Protein AF-A0AAD5YC47-F1 (afdb_monomer)

Nearest PDB structures (foldseek):
  6ixf-assembly1_A  TM=3.166E-01  e=1.639E+00  Homo sapiens
  6djl-assembly1_C  TM=2.220E-01  e=1.975E+00  Homo sapiens
  8sbj-assembly1_B  TM=3.359E-01  e=8.764E+00  Homo sapiens

Secondary structure (DSSP, 8-state):
-HHHHHHHHHHHHHHHHHHHHHHHHHHHHHHHHHHHHH----TTSSSS-----SHHHHHHHHHHHHHHHHHHHS-S--TT-HHHHHHHHHHHHHHHHHHHHHHHHHHHHHHHHHHHHHHHHHHHHSS-------------HHHHHHHHHHHHHHHHHHHHHHHHHHHHTT-

Structure (mmCIF, N/CA/C/O backbone):
data_AF-A0AAD5YC47-F1
#
_entry.id   AF-A0AAD5YC47-F1
#
loop_
_atom_site.group_PDB
_atom_site.id
_atom_site.type_symbol
_atom_site.label_atom_id
_atom_site.label_alt_id
_atom_site.label_comp_id
_atom_site.label_asym_id
_atom_site.label_entity_id
_atom_site.label_seq_id
_atom_site.pdbx_PDB_ins_code
_atom_site.Cartn_x
_atom_site.Cartn_y
_atom_site.Cartn_z
_atom_site.occupancy
_atom_site.B_iso_or_equiv
_atom_site.auth_seq_id
_atom_site.auth_comp_id
_atom_site.auth_asym_id
_atom_site.auth_atom_id
_atom_site.pdbx_PDB_model_num
ATOM 1 N N . MET A 1 1 ? 10.478 -10.219 -19.129 1.00 57.03 1 MET A N 1
ATOM 2 C CA . MET A 1 1 ? 10.406 -10.725 -17.736 1.00 57.03 1 MET A CA 1
ATOM 3 C C . MET A 1 1 ? 10.033 -9.651 -16.707 1.00 57.03 1 MET A C 1
ATOM 5 O O . MET A 1 1 ? 9.513 -10.022 -15.665 1.00 57.03 1 MET A O 1
ATOM 9 N N . ASN A 1 2 ? 10.221 -8.353 -16.983 1.00 67.38 2 ASN A N 1
ATOM 10 C CA . ASN A 1 2 ? 10.095 -7.306 -15.957 1.00 67.38 2 ASN A CA 1
ATOM 11 C C . ASN A 1 2 ? 8.652 -6.861 -15.647 1.00 67.38 2 ASN A C 1
ATOM 13 O O . ASN A 1 2 ? 8.359 -6.561 -14.495 1.00 67.38 2 ASN A O 1
ATOM 17 N N . GLU A 1 3 ? 7.737 -6.874 -16.622 1.00 73.00 3 GLU A N 1
ATOM 18 C CA . GLU A 1 3 ? 6.341 -6.462 -16.380 1.00 73.00 3 GLU A CA 1
ATOM 19 C C . GLU A 1 3 ? 5.575 -7.425 -15.470 1.00 73.00 3 GLU A C 1
ATOM 21 O O . GLU A 1 3 ? 4.850 -6.985 -14.582 1.00 73.00 3 GLU A O 1
ATOM 26 N N . ARG A 1 4 ? 5.774 -8.740 -15.636 1.00 78.25 4 ARG A N 1
ATOM 27 C CA . ARG A 1 4 ? 5.135 -9.749 -14.774 1.00 78.25 4 ARG A CA 1
ATOM 28 C C . ARG A 1 4 ? 5.584 -9.613 -13.321 1.00 78.25 4 ARG A C 1
ATOM 30 O O . ARG A 1 4 ? 4.746 -9.602 -12.436 1.00 78.25 4 ARG A O 1
ATOM 37 N N . ALA A 1 5 ? 6.878 -9.396 -13.084 1.00 80.62 5 ALA A N 1
ATOM 38 C CA . ALA A 1 5 ? 7.400 -9.190 -11.734 1.00 80.62 5 ALA A CA 1
ATOM 39 C C . ALA A 1 5 ? 6.841 -7.915 -11.066 1.00 80.62 5 ALA A C 1
ATOM 41 O O . ALA A 1 5 ? 6.553 -7.917 -9.868 1.00 80.62 5 ALA A O 1
ATOM 42 N N . ALA A 1 6 ? 6.654 -6.830 -11.829 1.00 80.94 6 ALA A N 1
ATOM 43 C CA . ALA A 1 6 ? 6.025 -5.608 -11.325 1.00 80.94 6 ALA A CA 1
ATOM 44 C C . ALA A 1 6 ? 4.539 -5.835 -10.990 1.00 80.94 6 ALA A C 1
ATOM 46 O O . ALA A 1 6 ? 4.089 -5.463 -9.905 1.00 80.94 6 ALA A O 1
ATOM 47 N N . ALA A 1 7 ? 3.802 -6.515 -11.875 1.00 85.56 7 ALA A N 1
ATOM 48 C CA . ALA A 1 7 ? 2.401 -6.870 -11.653 1.00 85.56 7 ALA A CA 1
ATOM 49 C C . ALA A 1 7 ? 2.215 -7.785 -10.429 1.00 85.56 7 ALA A C 1
ATOM 51 O O . ALA A 1 7 ? 1.351 -7.520 -9.592 1.00 85.56 7 ALA A O 1
ATOM 52 N N . ASP A 1 8 ? 3.070 -8.798 -10.267 1.00 88.75 8 ASP A N 1
ATOM 53 C CA . ASP A 1 8 ? 3.042 -9.721 -9.127 1.00 88.75 8 ASP A CA 1
ATOM 54 C C . ASP A 1 8 ? 3.286 -8.988 -7.798 1.00 88.75 8 ASP A C 1
ATOM 56 O O . ASP A 1 8 ? 2.635 -9.278 -6.790 1.00 88.75 8 ASP A O 1
ATOM 60 N N . THR A 1 9 ? 4.181 -7.993 -7.798 1.00 88.38 9 THR A N 1
ATOM 61 C CA . THR A 1 9 ? 4.493 -7.177 -6.612 1.00 88.38 9 THR A CA 1
ATOM 62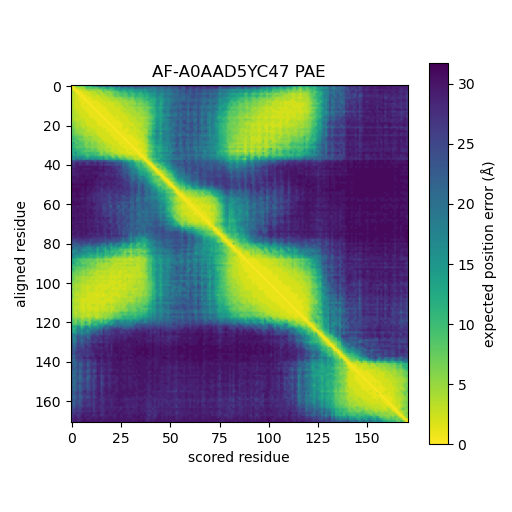 C C . THR A 1 9 ? 3.294 -6.321 -6.193 1.00 88.38 9 THR A C 1
ATOM 64 O O . THR A 1 9 ? 2.921 -6.310 -5.017 1.00 88.38 9 THR A O 1
ATOM 67 N N . VAL A 1 10 ? 2.626 -5.665 -7.151 1.00 90.50 10 VAL A N 1
ATOM 68 C CA . VAL A 1 10 ? 1.400 -4.888 -6.891 1.00 90.50 10 VAL A CA 1
ATOM 69 C C . VAL A 1 10 ? 0.268 -5.804 -6.419 1.00 90.50 10 VAL A C 1
ATOM 71 O O . VAL A 1 10 ? -0.431 -5.481 -5.459 1.00 90.50 10 VAL A O 1
ATOM 74 N N . GLN A 1 11 ? 0.109 -6.979 -7.033 1.00 90.69 11 GLN A N 1
ATOM 75 C CA . GLN A 1 11 ? -0.921 -7.946 -6.649 1.00 90.69 11 GLN A CA 1
ATOM 76 C C . GLN A 1 11 ? -0.678 -8.528 -5.249 1.00 90.69 11 GLN A C 1
ATOM 78 O O . GLN A 1 11 ? -1.623 -8.784 -4.499 1.00 90.69 11 GLN A O 1
ATOM 83 N N . PHE A 1 12 ? 0.579 -8.736 -4.860 1.00 91.12 12 PHE A N 1
ATOM 84 C CA . PHE A 1 12 ? 0.938 -9.137 -3.503 1.00 91.12 12 PHE A CA 1
ATOM 85 C C . PHE A 1 12 ? 0.622 -8.040 -2.481 1.00 91.12 12 PHE A C 1
ATOM 87 O O . PHE A 1 12 ? -0.038 -8.321 -1.478 1.00 91.12 12 PHE A O 1
ATOM 94 N N . ALA A 1 13 ? 1.008 -6.791 -2.756 1.00 88.69 13 ALA A N 1
ATOM 95 C CA . ALA A 1 13 ? 0.683 -5.661 -1.890 1.00 88.69 13 ALA A CA 1
ATOM 96 C C . ALA A 1 13 ? -0.840 -5.459 -1.763 1.00 88.69 13 ALA A C 1
ATOM 98 O O . ALA A 1 13 ? -1.352 -5.238 -0.667 1.00 88.69 13 ALA A O 1
ATOM 99 N N . GLN A 1 14 ? -1.592 -5.651 -2.852 1.00 90.62 14 GLN A N 1
ATOM 100 C CA . GLN A 1 14 ? -3.054 -5.572 -2.845 1.00 90.62 14 GLN A CA 1
ATOM 101 C C . GLN A 1 14 ? -3.683 -6.658 -1.963 1.00 90.62 14 GLN A C 1
ATOM 103 O O . GLN A 1 14 ? -4.617 -6.384 -1.211 1.00 90.62 14 GLN A O 1
ATOM 108 N N . ARG A 1 15 ? -3.162 -7.891 -2.012 1.00 91.62 15 ARG A N 1
ATOM 109 C CA . ARG A 1 15 ? -3.619 -8.974 -1.128 1.00 91.62 15 ARG A CA 1
ATOM 110 C C . ARG A 1 15 ? -3.375 -8.652 0.345 1.00 91.62 15 ARG A C 1
ATOM 112 O O . ARG A 1 15 ? -4.239 -8.948 1.164 1.00 91.62 15 ARG A O 1
ATOM 119 N N . GLN A 1 16 ? -2.248 -8.020 0.676 1.00 89.38 16 GLN A N 1
ATOM 120 C CA . GLN A 1 16 ? -1.977 -7.579 2.047 1.00 89.38 16 GLN A CA 1
ATOM 121 C C . GLN A 1 16 ? -2.960 -6.504 2.518 1.00 89.38 16 GLN A C 1
ATOM 123 O O . GLN A 1 16 ? -3.448 -6.596 3.641 1.00 89.38 16 GLN A O 1
ATOM 128 N N . VAL A 1 17 ? -3.299 -5.533 1.662 1.00 89.06 17 VAL A N 1
ATOM 129 C CA . VAL A 1 17 ? -4.328 -4.525 1.969 1.00 89.06 17 VAL A CA 1
ATOM 130 C C . VAL A 1 17 ? -5.674 -5.188 2.231 1.00 89.06 17 VAL A C 1
ATOM 132 O O . VAL A 1 17 ? -6.302 -4.894 3.241 1.00 89.06 17 VAL A O 1
ATOM 135 N N . ASN A 1 18 ? -6.094 -6.120 1.375 1.00 87.81 18 ASN A N 1
ATOM 136 C CA . ASN A 1 18 ? -7.371 -6.815 1.542 1.00 87.81 18 ASN A CA 1
ATOM 137 C C . ASN A 1 18 ? -7.409 -7.616 2.855 1.00 87.81 18 ASN A C 1
ATOM 139 O O . ASN A 1 18 ? -8.388 -7.549 3.590 1.00 87.81 18 ASN A O 1
ATOM 143 N N . ALA A 1 19 ? -6.325 -8.324 3.185 1.00 88.50 19 ALA A N 1
ATOM 144 C CA . ALA A 1 19 ? -6.223 -9.068 4.439 1.00 88.50 19 ALA A CA 1
ATOM 145 C C . ALA A 1 19 ? -6.246 -8.144 5.672 1.00 88.50 19 ALA A C 1
ATOM 147 O O . ALA A 1 19 ? -6.893 -8.456 6.671 1.00 88.50 19 ALA A O 1
ATOM 148 N N . ALA A 1 20 ? -5.565 -6.997 5.607 1.00 79.38 20 ALA A N 1
ATOM 149 C CA . ALA A 1 20 ? -5.583 -6.008 6.681 1.00 79.38 20 ALA A CA 1
ATOM 150 C C . ALA A 1 20 ? -6.957 -5.329 6.822 1.00 79.38 20 ALA A C 1
ATOM 152 O O . ALA A 1 20 ? -7.387 -5.062 7.941 1.00 79.38 20 ALA A O 1
ATOM 153 N N . ALA A 1 21 ? -7.662 -5.098 5.711 1.00 81.75 21 ALA A N 1
ATOM 154 C CA . ALA A 1 21 ? -8.997 -4.508 5.697 1.00 81.75 21 ALA A CA 1
ATOM 155 C C . ALA A 1 21 ? -10.033 -5.429 6.353 1.00 81.75 21 ALA A C 1
ATOM 157 O O . ALA A 1 21 ? -10.808 -4.966 7.187 1.00 81.75 21 ALA A O 1
ATOM 158 N N . GLU A 1 22 ? -10.004 -6.730 6.044 1.00 83.56 22 GLU A N 1
ATOM 159 C CA . GLU A 1 22 ? -10.864 -7.708 6.724 1.00 83.56 22 GLU A CA 1
ATOM 160 C C . GLU A 1 22 ? -10.566 -7.749 8.226 1.00 83.56 22 GLU A C 1
ATOM 162 O O . GLU A 1 22 ? -11.476 -7.649 9.043 1.00 83.56 22 GLU A O 1
ATOM 167 N N . LYS A 1 23 ? -9.287 -7.747 8.618 1.00 80.81 23 LYS A N 1
ATOM 168 C CA . LYS A 1 23 ? -8.907 -7.738 10.037 1.00 80.81 23 LYS A CA 1
ATOM 169 C C . LYS A 1 23 ? -9.360 -6.471 10.779 1.00 80.81 23 LYS A C 1
ATOM 171 O O . LYS A 1 23 ? -9.765 -6.554 11.937 1.00 80.81 23 LYS A O 1
ATOM 176 N N . ALA A 1 24 ? -9.299 -5.306 10.133 1.00 80.00 24 ALA A N 1
ATOM 177 C CA . ALA A 1 24 ? -9.800 -4.049 10.695 1.00 80.00 24 ALA A CA 1
ATOM 178 C C . ALA A 1 24 ? -11.325 -4.064 10.850 1.00 80.00 24 ALA A C 1
ATOM 180 O O . ALA A 1 24 ? -11.850 -3.667 11.890 1.00 80.00 24 ALA A O 1
ATOM 181 N N . LYS A 1 25 ? -12.033 -4.602 9.855 1.00 80.12 25 LYS A N 1
ATOM 182 C CA . LYS A 1 25 ? -13.484 -4.788 9.894 1.00 80.12 25 LYS A CA 1
ATOM 183 C C . LYS A 1 25 ? -13.909 -5.742 11.013 1.00 80.12 25 LYS A C 1
ATOM 185 O O . LYS A 1 25 ? -14.843 -5.420 11.744 1.00 80.12 25 LYS A O 1
ATOM 190 N N . ASP A 1 26 ? -13.204 -6.856 11.191 1.00 82.25 26 ASP A N 1
ATOM 191 C CA . ASP A 1 26 ? -13.466 -7.817 12.266 1.00 82.25 26 ASP A CA 1
ATOM 192 C C . ASP A 1 26 ? -13.241 -7.197 13.651 1.00 82.25 26 ASP A C 1
ATOM 194 O O . ASP A 1 26 ? -14.074 -7.343 14.548 1.00 82.25 26 ASP A O 1
ATOM 198 N N . ALA A 1 27 ? -12.150 -6.445 13.826 1.00 75.88 27 ALA A N 1
ATOM 199 C CA . ALA A 1 27 ? -11.863 -5.753 15.080 1.00 75.88 27 ALA A CA 1
ATOM 200 C C . ALA A 1 27 ? -12.911 -4.667 15.396 1.00 75.88 27 ALA A C 1
ATOM 202 O O . ALA A 1 27 ? -13.373 -4.557 16.535 1.00 75.88 27 ALA A O 1
ATOM 203 N N . ALA A 1 28 ? -13.349 -3.912 14.384 1.00 73.94 28 ALA A N 1
ATOM 204 C CA . ALA A 1 28 ? -14.421 -2.930 14.521 1.00 73.94 28 ALA A CA 1
ATOM 205 C C . ALA A 1 28 ? -15.771 -3.591 14.856 1.00 73.94 28 ALA A C 1
ATOM 207 O O . ALA A 1 28 ? -16.508 -3.096 15.714 1.00 73.94 28 ALA A O 1
ATOM 208 N N . ALA A 1 29 ? -16.084 -4.733 14.235 1.00 78.00 29 ALA A N 1
ATOM 209 C CA . ALA A 1 29 ? -17.283 -5.512 14.531 1.00 78.00 29 ALA A CA 1
ATOM 210 C C . ALA A 1 29 ? -17.265 -6.064 15.965 1.00 78.00 29 ALA A C 1
ATOM 212 O O . ALA A 1 29 ? -18.278 -5.988 16.663 1.00 78.00 29 ALA A O 1
ATOM 213 N N . ALA A 1 30 ? -16.114 -6.544 16.444 1.00 77.12 30 ALA A N 1
ATOM 214 C CA . ALA A 1 30 ? -15.946 -6.987 17.825 1.00 77.12 30 ALA A CA 1
ATOM 215 C C . ALA A 1 30 ? -16.170 -5.836 18.821 1.00 77.12 30 ALA A C 1
ATOM 217 O O . ALA A 1 30 ? -16.886 -6.006 19.811 1.00 77.12 30 ALA A O 1
ATOM 218 N N . LEU A 1 31 ? -15.618 -4.647 18.545 1.00 75.00 31 LEU A N 1
ATOM 219 C CA . LEU A 1 31 ? -15.823 -3.458 19.377 1.00 75.00 31 LEU A CA 1
ATOM 220 C C . LEU A 1 31 ? -17.302 -3.035 19.399 1.00 75.00 31 LEU A C 1
ATOM 222 O O . LEU A 1 31 ? -17.844 -2.724 20.462 1.00 75.00 31 LEU A O 1
ATOM 226 N N . ALA A 1 32 ? -17.976 -3.072 18.245 1.00 75.62 32 ALA A N 1
ATOM 227 C CA . A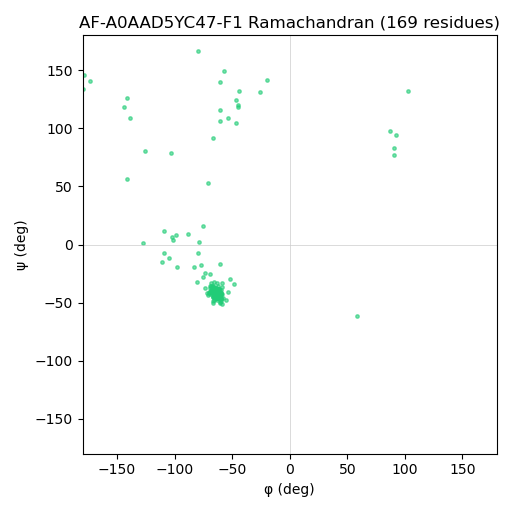LA A 1 32 ? -19.401 -2.773 18.128 1.00 75.62 32 ALA A CA 1
ATOM 228 C C . ALA A 1 32 ? -20.276 -3.790 18.883 1.00 75.62 32 ALA A C 1
ATOM 230 O O . ALA A 1 32 ? -21.211 -3.394 19.578 1.00 75.62 32 ALA A O 1
ATOM 231 N N . ALA A 1 33 ? -19.954 -5.084 18.814 1.00 80.00 33 ALA A N 1
ATOM 232 C CA . ALA A 1 33 ? -20.656 -6.135 19.550 1.00 80.00 33 ALA A CA 1
ATOM 233 C C . ALA A 1 33 ? -20.446 -6.027 21.072 1.00 80.00 33 ALA A C 1
ATOM 235 O O . ALA A 1 33 ? -21.391 -6.193 21.849 1.00 80.00 33 ALA A O 1
ATOM 236 N N . PHE A 1 34 ? -19.231 -5.687 21.518 1.00 77.88 34 PHE A N 1
ATOM 237 C CA . PHE A 1 34 ? -18.953 -5.422 22.931 1.00 77.88 34 PHE A CA 1
ATOM 238 C C . PHE A 1 34 ? -19.739 -4.205 23.428 1.00 77.88 34 PHE A C 1
ATOM 240 O O . PHE A 1 34 ? -20.353 -4.257 24.493 1.00 77.88 34 PHE A O 1
ATOM 247 N N . ARG A 1 35 ? -19.795 -3.135 22.624 1.00 72.19 35 ARG A N 1
ATOM 248 C CA . ARG A 1 35 ? -20.634 -1.966 22.902 1.00 72.19 35 ARG A CA 1
ATOM 249 C C . ARG A 1 35 ? -22.106 -2.361 23.006 1.00 72.19 35 ARG A C 1
ATOM 251 O O . ARG A 1 35 ? -22.713 -2.086 24.025 1.00 72.19 35 ARG A O 1
ATOM 258 N N . ASN A 1 36 ? -22.658 -3.078 22.029 1.00 70.12 36 ASN A N 1
ATOM 259 C CA . ASN A 1 36 ? -24.072 -3.469 22.021 1.00 70.12 36 ASN A CA 1
ATOM 260 C C . ASN A 1 36 ? -24.457 -4.386 23.200 1.00 70.12 36 ASN A C 1
ATOM 262 O O . ASN A 1 36 ? -25.538 -4.259 23.762 1.00 70.12 36 ASN A O 1
ATOM 266 N N . SER A 1 37 ? -23.558 -5.285 23.617 1.00 68.94 37 SER A N 1
ATOM 267 C CA . SER A 1 37 ? -23.798 -6.182 24.761 1.00 68.94 37 SER A CA 1
ATOM 268 C C . SER A 1 37 ? -23.690 -5.491 26.124 1.00 68.94 37 SER A C 1
ATOM 270 O O . SER A 1 37 ? -24.344 -5.919 27.072 1.00 68.94 37 SER A O 1
ATOM 272 N N . HIS A 1 38 ? -22.887 -4.428 26.238 1.00 63.84 38 HIS A N 1
ATOM 273 C CA . HIS A 1 38 ? -22.654 -3.712 27.499 1.00 63.84 38 HIS A CA 1
ATOM 274 C C . HIS A 1 38 ? -23.380 -2.356 27.589 1.00 63.84 38 HIS A C 1
ATOM 276 O O . HIS A 1 38 ? -23.480 -1.788 28.674 1.00 63.84 38 HIS A O 1
ATOM 282 N N . THR A 1 39 ? -23.924 -1.853 26.479 1.00 58.22 39 THR A N 1
ATOM 283 C CA . THR A 1 39 ? -24.848 -0.716 26.401 1.00 58.22 39 THR A CA 1
ATOM 284 C C . THR A 1 39 ? -26.099 -1.155 25.646 1.00 58.22 39 THR A C 1
ATOM 286 O O . THR A 1 39 ? -26.246 -0.877 24.458 1.00 58.22 39 THR A O 1
ATOM 289 N N . VAL A 1 40 ? -27.012 -1.841 26.334 1.00 44.47 40 VAL A N 1
ATOM 290 C CA . VAL A 1 40 ? -28.409 -1.921 25.891 1.00 44.47 40 VAL A CA 1
ATOM 291 C C . VAL A 1 40 ? -28.973 -0.502 26.011 1.00 44.47 40 VAL A C 1
ATOM 293 O O . VAL A 1 40 ? -29.367 -0.076 27.093 1.00 44.47 40 VAL A O 1
ATOM 296 N N . PHE A 1 41 ? -28.890 0.281 24.936 1.00 45.56 41 PHE A N 1
ATOM 297 C CA . PHE A 1 41 ? -29.540 1.584 24.824 1.00 45.56 41 PHE A CA 1
ATOM 298 C C . PHE A 1 41 ? -30.074 1.744 23.400 1.00 45.56 41 PHE A C 1
ATOM 300 O O . PHE A 1 41 ? -29.349 1.544 22.427 1.00 45.56 41 PHE A O 1
ATOM 307 N N . ASP A 1 42 ? -31.367 2.039 23.331 1.00 43.41 42 ASP A N 1
ATOM 308 C CA . ASP A 1 42 ? -32.270 1.862 22.196 1.00 43.41 42 ASP A CA 1
ATOM 309 C C . ASP A 1 42 ? -31.855 2.562 20.883 1.00 43.41 42 ASP A C 1
ATOM 311 O O . ASP A 1 42 ? -31.298 3.665 20.908 1.00 43.41 42 ASP A O 1
ATOM 315 N N . PRO A 1 43 ? -32.208 1.989 19.714 1.00 49.12 43 PRO A N 1
ATOM 316 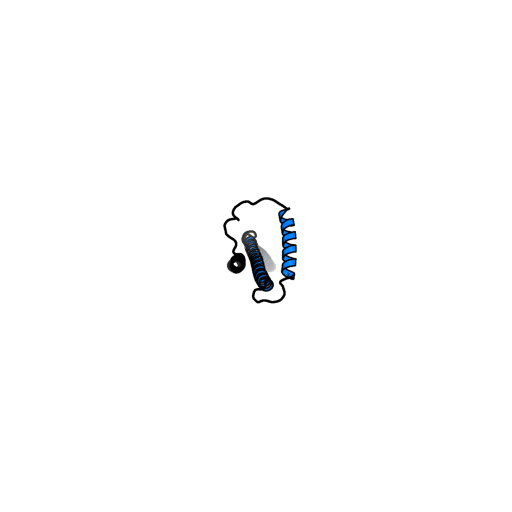C CA . PRO A 1 43 ? -31.877 2.534 18.397 1.00 49.12 43 PRO A CA 1
ATOM 317 C C . PRO A 1 43 ? -32.713 3.757 17.948 1.00 49.12 43 PRO A C 1
ATOM 319 O O . PRO A 1 43 ? -32.653 4.120 16.778 1.00 49.12 43 PRO A O 1
ATOM 322 N N . ASP A 1 44 ? -33.435 4.457 18.831 1.00 45.47 44 ASP A N 1
ATOM 323 C CA . ASP A 1 44 ? -34.441 5.458 18.415 1.00 45.47 44 ASP A CA 1
ATOM 324 C C . ASP A 1 44 ? -34.037 6.942 18.502 1.00 45.47 44 ASP A C 1
ATOM 326 O O . ASP A 1 44 ? -34.869 7.818 18.266 1.00 45.47 44 ASP A O 1
ATOM 330 N N . ARG A 1 45 ? -32.780 7.298 18.819 1.00 50.53 45 ARG A N 1
ATOM 331 C CA . ARG A 1 45 ? -32.421 8.732 18.988 1.00 50.53 45 ARG A CA 1
ATOM 332 C C . ARG A 1 45 ? -31.239 9.286 18.200 1.00 50.53 45 ARG A C 1
ATOM 334 O O . ARG A 1 45 ? -30.961 10.473 18.338 1.00 50.53 45 ARG A O 1
ATOM 341 N N . GLN A 1 46 ? -30.554 8.509 17.363 1.00 44.50 46 GLN A N 1
ATOM 342 C CA . GLN A 1 46 ? -29.332 9.003 16.698 1.00 44.50 46 GLN A CA 1
ATOM 343 C C . GLN A 1 46 ? -29.487 9.444 15.237 1.00 44.50 46 GLN A C 1
ATOM 345 O O . GLN A 1 46 ? -28.516 9.902 14.640 1.00 44.50 46 GLN A O 1
ATOM 350 N N . SER A 1 47 ? -30.698 9.428 14.681 1.00 46.34 47 SER A N 1
ATOM 351 C CA . SER A 1 47 ? -30.936 9.854 13.293 1.00 46.34 47 SER A CA 1
ATOM 352 C C . SER A 1 47 ? -31.230 11.347 13.115 1.00 46.34 47 SER A C 1
ATOM 354 O O . SER A 1 47 ? -31.597 11.761 12.020 1.00 46.34 47 SER A O 1
ATOM 356 N N . ALA A 1 48 ? -31.078 12.1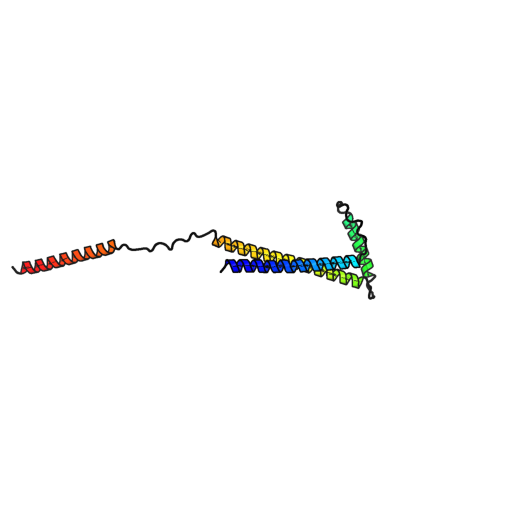84 14.143 1.00 46.25 48 ALA A N 1
ATOM 357 C CA . ALA A 1 48 ? -31.403 13.599 14.011 1.00 46.25 48 ALA A CA 1
ATOM 358 C C . ALA A 1 48 ? -30.380 14.511 14.701 1.00 46.25 48 ALA A C 1
ATOM 360 O O . ALA A 1 48 ? -30.379 14.676 15.915 1.00 46.25 48 ALA A O 1
ATOM 361 N N . LEU A 1 49 ? -29.611 15.191 13.846 1.00 41.28 49 LEU A N 1
ATOM 362 C CA . LEU A 1 49 ? -29.147 16.570 14.031 1.00 41.28 49 LEU A CA 1
ATOM 363 C C . LEU A 1 49 ? -27.803 16.755 14.749 1.00 41.28 49 LEU A C 1
ATOM 365 O O . LEU A 1 49 ? -27.667 17.183 15.891 1.00 41.28 49 LEU A O 1
ATOM 369 N N . GLN A 1 50 ? -26.785 16.488 13.937 1.00 47.00 50 GLN A N 1
ATOM 370 C CA . GLN A 1 50 ? -25.646 17.362 13.662 1.00 47.00 50 GLN A CA 1
ATOM 371 C C . GLN A 1 50 ? -25.871 18.857 14.003 1.00 47.00 50 GLN A C 1
ATOM 373 O O . GLN A 1 50 ? -26.906 19.425 13.666 1.00 47.00 50 GLN A O 1
ATOM 378 N N . LEU A 1 51 ? -24.799 19.478 14.524 1.00 43.38 51 LEU A N 1
ATOM 379 C CA . LEU A 1 51 ? -24.536 20.917 14.731 1.00 43.38 51 LEU A CA 1
ATOM 380 C C . LEU A 1 51 ? -24.928 21.499 16.102 1.00 43.38 51 LEU A C 1
ATOM 382 O O . LEU A 1 51 ? -26.013 22.037 16.266 1.00 43.38 51 LEU A O 1
ATOM 386 N N . GLN A 1 52 ? -23.964 21.545 17.033 1.00 38.62 52 GLN A N 1
ATOM 387 C CA . GLN A 1 52 ? -23.441 22.808 17.586 1.00 38.62 52 GLN A CA 1
ATOM 388 C C . GLN A 1 52 ? -22.239 22.569 18.518 1.00 38.62 52 GLN A C 1
ATOM 390 O O . GLN A 1 52 ? -22.125 21.573 19.225 1.00 38.62 52 GLN A O 1
ATOM 395 N N . GLN A 1 53 ? -21.283 23.481 18.388 1.00 51.47 53 GLN A N 1
ATOM 396 C CA . GLN A 1 53 ? -19.865 23.373 18.716 1.00 51.47 53 GLN A CA 1
ATOM 397 C C . GLN A 1 53 ? -19.595 23.551 20.224 1.00 51.47 53 GLN A C 1
ATOM 399 O O . GLN A 1 53 ? -20.477 24.005 20.930 1.00 51.47 53 GLN A O 1
ATOM 404 N N . VAL A 1 54 ? -18.377 23.205 20.673 1.00 48.69 54 VAL A N 1
ATOM 405 C CA . VAL A 1 54 ? -17.600 23.614 21.879 1.00 48.69 54 VAL A CA 1
ATOM 406 C C . VAL A 1 54 ? -18.160 23.393 23.313 1.00 48.69 54 VAL A C 1
ATOM 408 O O . VAL A 1 54 ? -17.499 22.656 24.047 1.00 48.69 54 VAL A O 1
ATOM 411 N N . PRO A 1 55 ? -19.291 23.940 23.806 1.00 52.75 55 PRO A N 1
ATOM 412 C CA . PRO A 1 55 ? -19.871 23.602 25.118 1.00 52.75 55 PRO A CA 1
ATOM 413 C C . PRO A 1 55 ? -20.019 22.107 25.442 1.00 52.75 55 PRO A C 1
ATOM 415 O O . PRO A 1 55 ? -19.805 21.720 26.593 1.00 52.75 55 PRO A O 1
ATOM 418 N N . VAL A 1 56 ? -20.294 21.255 24.446 1.00 51.72 56 VAL A N 1
ATOM 419 C CA . VAL A 1 56 ? -20.376 19.794 24.640 1.00 51.72 56 VAL A CA 1
ATOM 420 C C . VAL A 1 56 ? -19.033 19.209 25.087 1.00 51.72 56 VAL A C 1
ATOM 422 O O . VAL A 1 56 ? -19.014 18.308 25.915 1.00 51.72 56 VAL A O 1
ATOM 425 N N . LEU A 1 57 ? -17.896 19.760 24.642 1.00 49.84 57 LEU A N 1
ATOM 426 C CA . LEU A 1 57 ? -16.576 19.273 25.061 1.00 49.84 57 LEU A CA 1
ATOM 427 C C . LEU A 1 57 ? -16.298 19.551 26.545 1.00 49.84 57 LEU A C 1
ATOM 429 O O . LEU A 1 57 ? -15.702 18.710 27.211 1.00 49.84 57 LEU A O 1
ATOM 433 N N . LYS A 1 58 ? -16.748 20.688 27.092 1.00 49.56 58 LYS A N 1
ATOM 434 C CA . LYS A 1 58 ? -16.589 20.987 28.529 1.00 49.56 58 LYS A CA 1
ATOM 435 C C . LYS A 1 58 ? -17.465 20.088 29.397 1.00 49.56 58 LYS A C 1
ATOM 437 O O . LYS A 1 58 ? -16.989 19.584 30.411 1.00 49.56 58 LYS A O 1
ATOM 442 N N . ALA A 1 59 ? -18.703 19.840 28.970 1.00 55.19 59 ALA A N 1
ATOM 443 C CA . ALA A 1 59 ? -19.564 18.862 29.625 1.00 55.19 59 ALA A CA 1
ATOM 444 C C . ALA A 1 59 ? -18.957 17.450 29.542 1.00 55.19 59 ALA A C 1
ATOM 446 O O . ALA A 1 59 ? -18.923 16.745 30.548 1.00 55.19 59 ALA A O 1
ATOM 447 N N . SER A 1 60 ? -18.375 17.066 28.399 1.00 51.47 60 SER A N 1
ATOM 448 C CA . SER A 1 60 ? -17.648 15.800 28.242 1.00 51.47 60 SER A CA 1
ATOM 449 C C . SER A 1 60 ? -16.455 15.687 29.187 1.00 51.47 60 SER A C 1
ATOM 451 O O . SER A 1 60 ? -16.263 14.620 29.754 1.00 51.47 60 SER A O 1
ATOM 453 N N . ILE A 1 61 ? -15.690 16.760 29.419 1.00 56.09 61 ILE A N 1
ATOM 454 C CA . ILE A 1 61 ? -14.552 16.755 30.356 1.00 56.09 61 ILE A CA 1
ATOM 455 C C . ILE A 1 61 ? -15.014 16.561 31.809 1.00 56.09 61 ILE A C 1
ATOM 457 O O . ILE A 1 61 ? -14.435 15.742 32.520 1.00 56.09 61 ILE A O 1
ATOM 461 N N . ASP A 1 62 ? -16.071 17.249 32.246 1.00 53.53 62 ASP A N 1
ATOM 462 C CA . ASP A 1 62 ? -16.600 17.107 33.615 1.00 53.53 62 ASP A CA 1
ATOM 463 C C . ASP A 1 62 ? -17.227 15.714 33.839 1.00 53.53 62 ASP A C 1
ATOM 465 O O . ASP A 1 62 ? -17.109 15.106 34.907 1.00 53.53 62 ASP A O 1
ATOM 469 N N . THR A 1 63 ? -17.824 15.153 32.782 1.00 56.75 63 THR A N 1
ATOM 470 C CA . THR A 1 63 ? -18.338 13.776 32.767 1.00 56.75 63 THR A CA 1
ATOM 471 C C . THR A 1 63 ? -17.194 12.756 32.790 1.00 56.75 63 THR A C 1
ATOM 473 O O . THR A 1 63 ? -17.250 11.803 33.565 1.00 56.75 63 THR A O 1
ATOM 476 N N . LEU A 1 64 ? -16.115 12.993 32.033 1.00 53.44 64 LEU A N 1
ATOM 477 C CA . LEU A 1 64 ? -14.865 12.221 32.064 1.00 53.44 64 LEU A CA 1
ATOM 478 C C . LEU A 1 64 ? -14.224 12.244 33.459 1.00 53.44 64 LEU A C 1
ATOM 480 O O . LEU A 1 64 ? -13.815 11.201 33.960 1.00 53.44 64 LEU A O 1
ATOM 484 N N . GLN A 1 65 ? -14.187 13.393 34.139 1.00 53.12 65 GLN A N 1
ATOM 485 C CA . GLN A 1 65 ? -13.656 13.491 35.504 1.00 53.12 65 GLN A CA 1
ATOM 486 C C . GLN A 1 65 ? -14.512 12.738 36.530 1.00 53.12 65 GLN A C 1
ATOM 488 O O . GLN A 1 65 ? -13.966 12.043 37.392 1.00 53.12 65 GLN A O 1
ATOM 493 N N . LYS A 1 66 ? -15.846 12.820 36.438 1.00 57.09 66 LYS A N 1
ATOM 494 C CA . LYS A 1 66 ? -16.754 12.037 37.296 1.00 57.09 66 LYS A CA 1
ATOM 495 C C . LYS A 1 66 ? -16.616 10.534 37.046 1.00 57.09 66 LYS A C 1
ATOM 497 O O . LYS A 1 66 ? -16.584 9.768 38.006 1.00 57.09 66 LYS A O 1
ATOM 502 N N . GLN A 1 67 ? -16.450 10.120 35.791 1.00 53.47 67 GLN A N 1
ATOM 503 C CA . GLN A 1 67 ? -16.207 8.723 35.417 1.00 53.47 67 GLN A CA 1
ATOM 504 C C . GLN A 1 67 ? -14.868 8.204 35.946 1.00 53.47 67 GLN A C 1
ATOM 506 O O . GLN A 1 67 ? -14.831 7.102 36.482 1.00 53.47 67 GLN A O 1
ATOM 511 N N . ILE A 1 68 ? -13.798 9.004 35.890 1.00 57.12 68 ILE A N 1
ATOM 512 C CA . ILE A 1 68 ? -12.498 8.651 36.482 1.00 57.12 68 ILE A CA 1
ATOM 513 C C . ILE A 1 68 ? -12.635 8.461 37.999 1.00 57.12 68 ILE A C 1
ATOM 515 O O . ILE A 1 68 ? -12.133 7.486 38.544 1.00 57.12 68 ILE A O 1
ATOM 519 N N . LYS A 1 69 ? -13.370 9.340 38.690 1.00 54.34 69 LYS A N 1
ATOM 520 C CA . LYS A 1 69 ? -13.536 9.273 40.152 1.00 54.34 69 LYS A CA 1
ATOM 521 C C . LYS A 1 69 ? -14.372 8.069 40.611 1.00 54.34 69 LYS A C 1
ATOM 523 O O . LYS A 1 69 ? -14.067 7.474 41.641 1.00 54.34 69 LYS A O 1
ATOM 528 N N . VAL A 1 70 ? -15.391 7.688 39.839 1.00 54.47 70 VAL A N 1
ATOM 529 C CA . VAL A 1 70 ? -16.194 6.473 40.071 1.00 54.47 70 VAL A CA 1
ATOM 530 C C . VAL A 1 70 ? -15.402 5.212 39.707 1.00 54.47 70 VAL A C 1
ATOM 532 O O . VAL A 1 70 ? -15.467 4.222 40.434 1.00 54.47 70 VAL A O 1
ATOM 535 N N . ALA A 1 71 ? -14.590 5.264 38.646 1.00 49.91 71 ALA A N 1
ATOM 536 C CA . ALA A 1 71 ? -13.701 4.175 38.254 1.00 49.91 71 ALA A CA 1
ATOM 537 C C . ALA A 1 71 ? -12.649 3.880 39.331 1.00 49.91 71 ALA A C 1
ATOM 539 O O . ALA A 1 71 ? -12.435 2.718 39.643 1.00 49.91 71 ALA A O 1
ATOM 540 N N . THR A 1 72 ? -12.062 4.890 39.979 1.00 52.75 72 THR A N 1
ATOM 541 C CA . THR A 1 72 ? -11.092 4.668 41.069 1.00 52.75 72 THR A CA 1
ATOM 542 C C . THR A 1 72 ? -11.740 4.093 42.340 1.00 52.75 72 THR A C 1
ATOM 544 O O . THR A 1 72 ? -11.070 3.410 43.109 1.00 52.75 72 THR A O 1
ATOM 547 N N . GLY A 1 73 ? -13.042 4.318 42.557 1.00 51.31 73 GLY A N 1
ATOM 548 C CA . GLY A 1 73 ? -13.788 3.800 43.714 1.00 51.31 73 GLY A CA 1
ATOM 549 C C . GLY A 1 73 ? -14.305 2.359 43.576 1.00 51.31 73 GLY A C 1
ATOM 550 O O . GLY A 1 73 ? -14.599 1.729 44.586 1.00 51.31 73 GLY A O 1
ATOM 551 N N . GLY A 1 74 ? -14.402 1.818 42.355 1.00 53.91 74 GLY A N 1
ATOM 552 C CA . GLY A 1 74 ? -14.938 0.472 42.075 1.00 53.91 74 GLY A CA 1
ATOM 553 C C . GLY A 1 74 ? -13.890 -0.636 41.879 1.00 53.91 74 GLY A C 1
ATOM 554 O O . GLY A 1 74 ? -14.238 -1.736 41.453 1.00 53.91 74 GLY A O 1
ATOM 555 N N . VAL A 1 75 ? -12.607 -0.349 42.136 1.00 53.34 75 VAL A N 1
ATOM 556 C CA . VAL A 1 75 ? -11.450 -1.177 41.728 1.00 53.34 75 VAL A CA 1
ATOM 557 C C . VAL A 1 75 ? -11.171 -2.400 42.614 1.00 53.34 75 VAL A C 1
ATOM 559 O O . VAL A 1 75 ? -10.378 -3.257 42.231 1.00 53.34 75 VAL A O 1
ATOM 562 N N . THR A 1 76 ? -11.842 -2.589 43.748 1.00 53.81 76 THR A N 1
ATOM 563 C CA . THR A 1 76 ? -11.493 -3.677 44.679 1.00 53.81 76 THR A CA 1
ATOM 564 C C . THR A 1 76 ? -12.455 -4.869 44.612 1.00 53.81 76 THR A C 1
ATOM 566 O O . THR A 1 76 ? -13.293 -5.048 45.488 1.00 53.81 76 THR A O 1
ATOM 569 N N . GLY A 1 77 ? -12.277 -5.718 43.593 1.00 53.56 77 GLY A N 1
ATOM 570 C CA . GLY A 1 77 ? -12.525 -7.165 43.698 1.00 53.56 77 GLY A CA 1
ATOM 571 C C . GLY A 1 77 ? -13.949 -7.674 43.434 1.00 53.56 77 GLY A C 1
ATOM 572 O O . GLY A 1 77 ? -14.775 -7.759 44.334 1.00 53.56 77 GLY A O 1
ATOM 573 N N . GLY A 1 78 ? -14.201 -8.150 42.212 1.00 57.78 78 GLY A N 1
ATOM 574 C CA . GLY A 1 78 ? -15.365 -8.981 41.887 1.00 57.78 78 GLY A CA 1
ATOM 575 C C . GLY A 1 78 ? -15.369 -9.412 40.419 1.00 57.78 78 GLY A C 1
ATOM 576 O O . GLY A 1 78 ? -14.919 -8.653 39.559 1.00 57.78 78 GLY A O 1
ATOM 577 N N . GLN A 1 79 ? -15.869 -10.619 40.127 1.00 54.47 79 GLN A N 1
ATOM 578 C CA . GLN A 1 79 ? -15.904 -11.213 38.774 1.00 54.47 79 GLN A CA 1
ATOM 579 C C . GLN A 1 79 ? -16.722 -10.388 37.755 1.00 54.47 79 GLN A C 1
ATOM 581 O O . GLN A 1 79 ? -16.521 -10.532 36.559 1.00 54.47 79 GLN A O 1
ATOM 586 N N . ASP A 1 80 ? -17.571 -9.471 38.232 1.00 55.78 80 ASP A N 1
ATOM 587 C CA . ASP A 1 80 ? -18.388 -8.541 37.434 1.00 55.78 80 ASP A CA 1
ATOM 588 C C . ASP A 1 80 ? -17.915 -7.072 37.540 1.00 55.78 80 ASP A C 1
ATOM 590 O O . ASP A 1 80 ? -18.624 -6.135 37.160 1.00 55.78 80 ASP A O 1
ATOM 594 N N . SER A 1 81 ? -16.721 -6.849 38.113 1.00 59.25 81 SER A N 1
ATOM 595 C CA . SER A 1 81 ? -16.201 -5.509 38.399 1.00 59.25 81 SER A CA 1
ATOM 596 C C . SER A 1 81 ? -16.045 -4.673 37.128 1.00 59.25 81 SER A C 1
ATOM 598 O O . SER A 1 81 ? -15.573 -5.142 36.087 1.00 59.25 81 SER A O 1
ATOM 600 N N . LEU A 1 82 ? -16.395 -3.387 37.233 1.00 56.97 82 LEU A N 1
ATOM 601 C CA . LEU A 1 82 ? -16.205 -2.392 36.172 1.00 56.97 82 LEU A CA 1
ATOM 602 C C . LEU A 1 82 ? -14.761 -2.378 35.647 1.00 56.97 82 LEU A C 1
ATOM 604 O O . LEU A 1 82 ? -14.551 -2.133 34.465 1.00 56.97 82 LEU A O 1
ATOM 608 N N . SER A 1 83 ? -13.782 -2.722 36.488 1.00 58.34 83 SER A N 1
ATOM 609 C CA . SER A 1 83 ? -12.374 -2.889 36.117 1.00 58.34 83 SER A CA 1
ATOM 610 C C . SER A 1 83 ? -12.152 -3.968 35.054 1.00 58.34 83 SER A C 1
ATOM 612 O O . SER A 1 83 ? -11.379 -3.755 34.119 1.00 58.34 83 SER A O 1
ATOM 614 N N . GLN A 1 84 ? -12.841 -5.112 35.150 1.00 63.69 84 GLN A N 1
ATOM 615 C CA . GLN A 1 84 ? -12.743 -6.185 34.155 1.00 63.69 84 GLN A CA 1
ATOM 616 C C . GLN A 1 84 ? -13.388 -5.775 32.821 1.00 63.69 84 GLN A C 1
ATOM 618 O O . GLN A 1 84 ? -12.777 -5.959 31.770 1.00 63.69 84 GLN A O 1
ATOM 623 N N . LYS A 1 85 ? -14.565 -5.129 32.854 1.00 64.81 85 LYS A N 1
ATOM 624 C CA . LYS A 1 85 ? -15.245 -4.596 31.653 1.00 64.81 85 LYS A CA 1
ATOM 625 C C . LYS A 1 85 ? -14.450 -3.468 30.990 1.00 64.81 85 LYS A C 1
ATOM 627 O O . LYS A 1 85 ? -14.316 -3.452 29.769 1.00 64.81 85 LYS A O 1
ATOM 632 N N . ALA A 1 86 ? -13.856 -2.576 31.782 1.00 66.38 86 ALA A N 1
ATOM 633 C CA . ALA A 1 86 ? -12.972 -1.517 31.300 1.00 66.38 86 ALA A CA 1
ATOM 634 C C . ALA A 1 86 ? -11.697 -2.086 30.659 1.00 66.38 86 ALA A C 1
ATOM 636 O O . ALA A 1 86 ? -11.258 -1.585 29.628 1.00 66.38 86 ALA A O 1
ATOM 637 N N . THR A 1 87 ? -11.144 -3.169 31.213 1.00 68.38 87 THR A N 1
ATOM 638 C CA . THR A 1 87 ? -9.979 -3.859 30.639 1.00 68.38 87 THR A CA 1
ATOM 639 C C . THR A 1 87 ? -10.341 -4.591 29.343 1.00 68.38 87 THR A C 1
ATOM 641 O O . THR A 1 87 ? -9.592 -4.516 28.371 1.00 68.38 87 THR A O 1
ATOM 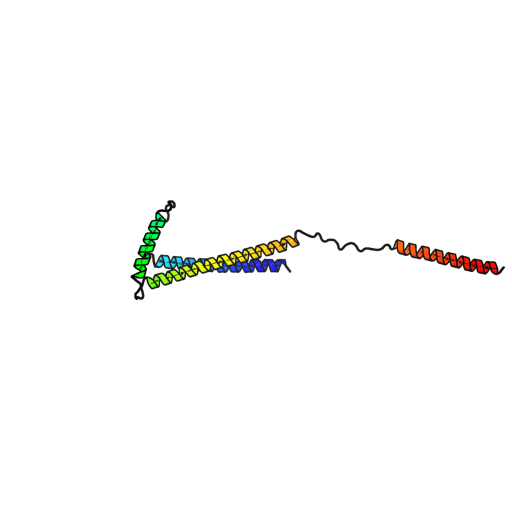644 N N . GLY A 1 88 ? -11.508 -5.245 29.289 1.00 71.81 88 GLY A N 1
ATOM 645 C CA . GLY A 1 88 ? -12.037 -5.871 28.073 1.00 71.81 88 GLY A CA 1
ATOM 646 C C . GLY A 1 88 ? -12.250 -4.856 26.948 1.00 71.81 88 GLY A C 1
ATOM 647 O O . GLY A 1 88 ? -11.720 -5.028 25.854 1.00 71.81 88 GLY A O 1
ATOM 648 N N . TYR A 1 89 ? -12.930 -3.745 27.244 1.00 70.44 89 TYR A N 1
ATOM 649 C CA . TYR A 1 89 ? -13.123 -2.647 26.297 1.00 70.44 89 TYR A CA 1
ATOM 650 C C . TYR A 1 89 ? -11.793 -2.042 25.829 1.00 70.44 89 TYR A C 1
ATOM 652 O O . TYR A 1 89 ? -11.587 -1.873 24.630 1.00 70.44 89 TYR A O 1
ATOM 660 N N . ALA A 1 90 ? -10.868 -1.753 26.752 1.00 69.62 90 ALA A N 1
ATOM 661 C CA . ALA A 1 90 ? -9.558 -1.193 26.421 1.00 69.62 90 ALA A CA 1
ATOM 662 C C . ALA A 1 90 ? -8.761 -2.108 25.482 1.00 69.62 90 ALA A C 1
ATOM 664 O O . ALA A 1 90 ? -8.093 -1.618 24.572 1.00 69.62 90 ALA A O 1
ATOM 665 N N . ARG A 1 91 ? -8.871 -3.430 25.660 1.00 76.06 91 ARG A N 1
ATOM 666 C CA . ARG A 1 91 ? -8.239 -4.411 24.777 1.00 76.06 91 ARG A CA 1
ATOM 667 C C . ARG A 1 91 ? -8.837 -4.385 23.372 1.00 76.06 91 ARG A C 1
ATOM 669 O O . ARG A 1 91 ? -8.086 -4.239 22.418 1.00 76.06 91 ARG A O 1
ATOM 676 N N . LEU A 1 92 ? -10.164 -4.438 23.237 1.00 73.75 92 LEU A N 1
ATOM 677 C CA . LEU A 1 92 ? -10.812 -4.375 21.919 1.00 73.75 92 LEU A CA 1
ATOM 678 C C . LEU A 1 92 ? -10.568 -3.032 21.212 1.00 73.75 92 LEU A C 1
ATOM 680 O O . LEU A 1 92 ? -10.349 -2.990 20.003 1.00 73.75 92 LEU A O 1
ATOM 684 N N . GLN A 1 93 ? -10.570 -1.930 21.963 1.00 72.12 93 GLN A N 1
ATOM 685 C CA . GLN A 1 93 ? -10.250 -0.597 21.452 1.00 72.12 93 GLN A CA 1
ATOM 686 C C . GLN A 1 93 ? -8.805 -0.532 20.927 1.00 72.12 93 GLN A C 1
ATOM 688 O O . GLN A 1 93 ? -8.539 0.134 19.924 1.00 72.12 93 GLN A O 1
ATOM 693 N N . LEU A 1 94 ? -7.868 -1.198 21.605 1.00 78.69 94 LEU A N 1
ATOM 694 C CA . LEU A 1 94 ? -6.476 -1.294 21.175 1.00 78.69 94 LEU A CA 1
ATOM 695 C C . LEU A 1 94 ? -6.334 -2.188 19.938 1.00 78.69 94 LEU A C 1
ATOM 697 O O . LEU A 1 94 ? -5.642 -1.804 18.999 1.00 78.69 94 LEU A O 1
ATOM 701 N N . ASP A 1 95 ? -7.024 -3.329 19.911 1.00 73.50 95 ASP A N 1
ATOM 702 C CA . ASP A 1 95 ? -7.019 -4.257 18.776 1.00 73.50 95 ASP A CA 1
ATOM 703 C C . ASP A 1 95 ? -7.560 -3.583 17.504 1.00 73.50 95 ASP A C 1
ATOM 705 O O . ASP A 1 95 ? -6.946 -3.695 16.441 1.00 73.50 95 ASP A O 1
ATOM 709 N N . SER A 1 96 ? -8.643 -2.804 17.616 1.00 73.94 96 SER A N 1
ATOM 710 C CA . SER A 1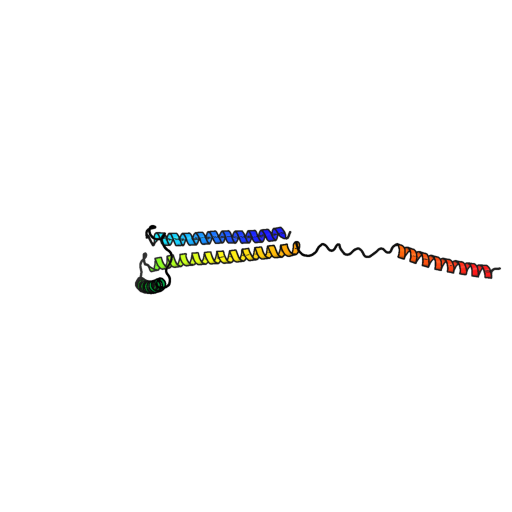 96 ? -9.179 -1.995 16.511 1.00 73.94 96 SER A CA 1
ATOM 711 C C . SER A 1 96 ? -8.158 -0.974 16.008 1.00 73.94 96 SER A C 1
ATOM 713 O O . SER A 1 96 ? -7.885 -0.915 14.813 1.00 73.94 96 SER A O 1
ATOM 715 N N . GLN A 1 97 ? -7.535 -0.207 16.910 1.00 75.50 97 GLN A N 1
ATOM 716 C CA . GLN A 1 97 ? -6.515 0.775 16.526 1.00 75.50 97 GLN A CA 1
ATOM 717 C C . GLN A 1 97 ? -5.299 0.123 15.867 1.00 75.50 97 GLN A C 1
ATOM 719 O O . GLN A 1 97 ? -4.730 0.671 14.923 1.00 75.50 97 GLN A O 1
ATOM 724 N N . PHE A 1 98 ? -4.881 -1.042 16.355 1.00 77.94 98 PHE A N 1
ATOM 725 C CA . PHE A 1 98 ? -3.775 -1.787 15.773 1.00 77.94 98 PHE A CA 1
ATOM 726 C C . PHE A 1 98 ? -4.111 -2.264 14.357 1.00 77.94 98 PHE A C 1
ATOM 728 O O . PHE A 1 98 ? -3.289 -2.123 13.449 1.00 77.94 98 PHE A O 1
ATOM 735 N N . ALA A 1 99 ? -5.324 -2.778 14.151 1.00 75.75 99 ALA A N 1
ATOM 736 C CA . ALA A 1 99 ? -5.786 -3.209 12.840 1.00 75.75 99 ALA A CA 1
ATOM 737 C C . ALA A 1 99 ? -5.887 -2.035 11.848 1.00 75.75 99 ALA A C 1
ATOM 739 O O . ALA A 1 99 ? -5.419 -2.162 10.717 1.00 75.75 99 ALA A O 1
ATOM 740 N N . ASP A 1 100 ? -6.360 -0.865 12.287 1.00 73.12 100 ASP A N 1
ATOM 741 C CA . ASP A 1 100 ? -6.377 0.355 11.467 1.00 73.12 100 ASP A CA 1
ATOM 742 C C . ASP A 1 100 ? -4.963 0.804 11.067 1.00 73.12 100 ASP A C 1
ATOM 744 O O . ASP A 1 100 ? -4.707 1.161 9.914 1.00 73.12 100 ASP A O 1
ATOM 748 N N . LYS A 1 101 ? -4.002 0.757 11.999 1.00 80.19 101 LYS A N 1
ATOM 749 C CA . LYS A 1 101 ? -2.594 1.074 11.702 1.00 80.19 101 LYS A CA 1
ATOM 750 C C . LYS A 1 101 ? -1.974 0.073 10.730 1.00 80.19 101 LYS A C 1
ATOM 752 O O . LYS A 1 101 ? -1.191 0.475 9.870 1.00 80.19 101 LYS A O 1
ATOM 757 N N . GLN A 1 102 ? -2.327 -1.204 10.852 1.00 82.62 102 GLN A N 1
ATOM 758 C CA . GLN A 1 102 ? -1.881 -2.259 9.947 1.00 82.62 102 GLN A CA 1
ATOM 759 C C . GLN A 1 102 ? -2.474 -2.091 8.538 1.00 82.62 102 GLN A C 1
ATOM 761 O O . GLN A 1 102 ? -1.768 -2.285 7.551 1.00 82.62 102 GLN A O 1
ATOM 766 N N . LEU A 1 103 ? -3.736 -1.671 8.429 1.00 81.19 103 LEU A N 1
ATOM 767 C CA . LEU A 1 103 ? -4.347 -1.310 7.152 1.00 81.19 103 LEU A CA 1
ATOM 768 C C . LEU A 1 103 ? -3.637 -0.108 6.520 1.00 81.19 103 LEU A C 1
ATOM 770 O O . LEU A 1 103 ? -3.253 -0.166 5.354 1.00 81.19 103 LEU A O 1
ATOM 774 N N . ALA A 1 104 ? -3.397 0.949 7.297 1.00 82.88 104 ALA A N 1
ATOM 775 C CA . ALA A 1 104 ? -2.710 2.142 6.812 1.00 82.88 104 ALA A CA 1
ATOM 776 C C . ALA A 1 104 ? -1.291 1.836 6.298 1.00 82.88 104 ALA A C 1
ATOM 778 O O . ALA A 1 104 ? -0.898 2.333 5.241 1.00 82.88 104 ALA A O 1
ATOM 779 N N . SER A 1 105 ? -0.526 0.991 7.001 1.00 86.81 105 SER A N 1
ATOM 780 C CA . SER A 1 105 ? 0.813 0.595 6.548 1.00 86.81 105 SER A CA 1
ATOM 781 C C . SER A 1 105 ? 0.771 -0.271 5.284 1.00 86.81 105 SER A C 1
ATOM 783 O O . SER A 1 105 ? 1.580 -0.059 4.380 1.00 86.81 105 SER A O 1
ATOM 785 N N . ALA A 1 106 ? -0.197 -1.187 5.169 1.00 85.75 106 ALA A N 1
ATOM 786 C CA . ALA A 1 106 ? -0.394 -1.989 3.964 1.00 85.75 106 ALA A CA 1
ATOM 787 C C . ALA A 1 106 ? -0.781 -1.121 2.754 1.00 85.75 106 ALA A C 1
ATOM 789 O O . ALA A 1 106 ? -0.262 -1.325 1.656 1.00 85.75 106 ALA A O 1
ATOM 790 N N . MET A 1 107 ? -1.648 -0.121 2.949 1.00 85.25 107 MET A N 1
ATOM 791 C CA . MET A 1 107 ? -2.026 0.828 1.896 1.00 85.25 107 MET A CA 1
ATOM 792 C C . MET A 1 107 ? -0.825 1.650 1.421 1.00 85.25 107 MET A C 1
ATOM 794 O O . MET A 1 107 ? -0.630 1.800 0.218 1.00 85.25 107 MET A O 1
ATOM 798 N N . ALA A 1 108 ? 0.020 2.119 2.344 1.00 89.00 108 ALA A N 1
ATOM 799 C CA . ALA A 1 108 ? 1.252 2.822 1.992 1.00 89.00 108 ALA A CA 1
ATOM 800 C C . ALA A 1 108 ? 2.224 1.931 1.193 1.00 89.00 108 ALA A C 1
ATOM 802 O O . ALA A 1 108 ? 2.854 2.391 0.241 1.00 89.00 108 ALA A O 1
ATOM 803 N N . ALA A 1 109 ? 2.328 0.645 1.540 1.00 88.94 109 ALA A N 1
ATOM 804 C CA . ALA A 1 109 ? 3.144 -0.311 0.792 1.00 88.94 109 ALA A CA 1
ATOM 805 C C . ALA A 1 109 ? 2.603 -0.560 -0.629 1.00 88.94 109 ALA A C 1
ATOM 807 O O . ALA A 1 109 ? 3.386 -0.625 -1.576 1.00 88.94 109 ALA A O 1
ATOM 808 N N . LEU A 1 110 ? 1.279 -0.661 -0.792 1.00 89.62 110 LEU A N 1
ATOM 809 C CA . LEU A 1 110 ? 0.636 -0.774 -2.105 1.00 89.62 110 LEU A CA 1
ATOM 810 C C . LEU A 1 110 ? 0.889 0.462 -2.972 1.00 89.62 110 LEU A C 1
ATOM 812 O O . LEU A 1 110 ? 1.200 0.316 -4.152 1.00 89.62 110 LEU A O 1
ATOM 816 N N . GLU A 1 111 ? 0.787 1.656 -2.392 1.00 90.12 111 GLU A N 1
ATOM 817 C CA . GLU A 1 111 ? 1.046 2.908 -3.105 1.00 90.12 111 GLU A CA 1
ATOM 818 C C . GLU A 1 111 ? 2.498 2.982 -3.597 1.00 90.12 111 GLU A C 1
ATOM 820 O O . GLU A 1 111 ? 2.748 3.261 -4.769 1.00 90.12 111 GLU A O 1
ATOM 825 N N . ASN A 1 112 ? 3.461 2.617 -2.745 1.00 90.31 112 ASN A N 1
ATOM 826 C CA . ASN A 1 112 ? 4.866 2.517 -3.147 1.00 90.31 112 ASN A CA 1
ATOM 827 C C . ASN A 1 112 ? 5.071 1.501 -4.282 1.00 90.31 112 ASN A C 1
ATOM 829 O O . ASN A 1 112 ? 5.738 1.811 -5.268 1.00 90.31 112 ASN A O 1
ATOM 833 N N . ALA A 1 113 ? 4.466 0.311 -4.184 1.00 89.75 113 ALA A N 1
ATOM 834 C CA . ALA A 1 113 ? 4.569 -0.716 -5.223 1.00 89.75 113 ALA A CA 1
ATOM 835 C C . ALA A 1 113 ? 3.989 -0.245 -6.569 1.00 89.75 113 ALA A C 1
ATOM 837 O O . ALA A 1 113 ? 4.558 -0.541 -7.621 1.00 89.75 113 ALA A O 1
ATOM 838 N N . ARG A 1 114 ? 2.885 0.515 -6.548 1.00 89.62 114 ARG A N 1
ATOM 839 C CA . ARG A 1 114 ? 2.305 1.137 -7.748 1.00 89.62 114 ARG A CA 1
ATOM 840 C C . ARG A 1 114 ? 3.225 2.203 -8.331 1.00 89.62 114 ARG A C 1
ATOM 842 O O . ARG A 1 114 ? 3.526 2.141 -9.519 1.00 89.62 114 ARG A O 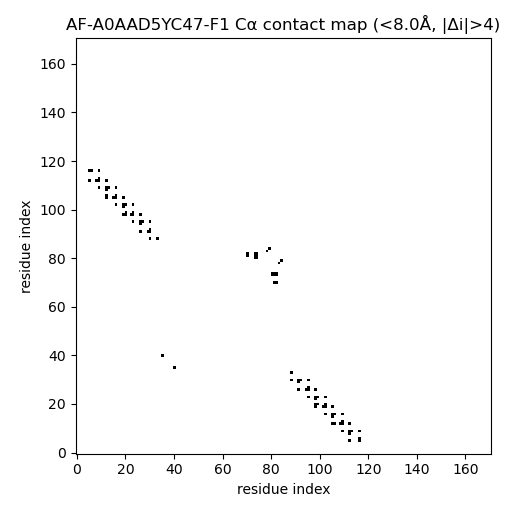1
ATOM 849 N N . SER A 1 115 ? 3.737 3.109 -7.499 1.00 88.31 115 SER A N 1
ATOM 850 C CA . SER A 1 115 ? 4.657 4.162 -7.942 1.00 88.31 115 SER A CA 1
ATOM 851 C C . SER A 1 115 ? 5.935 3.593 -8.571 1.00 88.31 115 SER A C 1
ATOM 853 O O . SER A 1 115 ? 6.414 4.088 -9.592 1.00 88.31 115 SER A O 1
ATOM 855 N N . GLU A 1 116 ? 6.484 2.511 -8.012 1.00 85.94 116 GLU A N 1
ATOM 856 C CA . GLU A 1 116 ? 7.632 1.814 -8.599 1.00 85.94 116 GLU A CA 1
ATOM 857 C C . GLU A 1 116 ? 7.308 1.138 -9.936 1.00 85.94 116 GLU A C 1
ATOM 859 O O . GLU A 1 116 ? 8.139 1.168 -10.851 1.00 85.94 116 GLU A O 1
ATOM 864 N N . ALA A 1 117 ? 6.129 0.519 -10.055 1.00 84.50 117 ALA A N 1
ATOM 865 C CA . ALA A 1 117 ? 5.680 -0.099 -11.298 1.00 84.50 117 ALA A CA 1
ATOM 866 C C . ALA A 1 117 ? 5.513 0.952 -12.409 1.00 84.50 117 ALA A C 1
ATOM 868 O O . ALA A 1 117 ? 6.058 0.772 -13.499 1.00 84.50 117 ALA A O 1
ATOM 869 N N . GLU A 1 118 ? 4.870 2.083 -12.106 1.00 82.50 118 GLU A N 1
ATOM 870 C CA . GLU A 1 118 ? 4.707 3.211 -13.032 1.00 82.50 118 GLU A CA 1
ATOM 871 C C . GLU A 1 118 ? 6.050 3.828 -13.433 1.00 82.50 118 GLU A C 1
ATOM 873 O O . GLU A 1 118 ? 6.301 4.048 -14.618 1.00 82.50 118 GLU A O 1
ATOM 878 N N . ARG A 1 119 ? 6.965 4.052 -12.474 1.00 78.62 119 ARG A N 1
ATOM 879 C CA . ARG A 1 119 ? 8.322 4.537 -12.776 1.00 78.62 119 ARG A CA 1
ATOM 880 C C . ARG A 1 119 ? 9.017 3.623 -13.780 1.00 78.62 119 ARG A C 1
ATOM 882 O O . ARG A 1 119 ? 9.559 4.118 -14.762 1.00 78.62 119 ARG A O 1
ATOM 889 N N . LYS A 1 120 ? 8.991 2.302 -13.570 1.00 67.94 120 LYS A N 1
ATOM 890 C CA . LYS A 1 120 ? 9.641 1.325 -14.465 1.00 67.94 120 LYS A CA 1
ATOM 891 C C . LYS A 1 120 ? 9.008 1.281 -15.860 1.00 67.94 120 LYS A C 1
ATOM 893 O O . LYS A 1 120 ? 9.735 1.059 -16.825 1.00 67.94 120 LYS A O 1
ATOM 898 N N . GLN A 1 121 ? 7.704 1.526 -15.978 1.00 63.38 121 GLN A N 1
ATOM 899 C CA . GLN A 1 121 ? 7.017 1.648 -17.269 1.00 63.38 121 GLN A CA 1
ATOM 900 C C . GLN A 1 121 ? 7.386 2.947 -17.994 1.00 63.38 121 GLN A C 1
ATOM 902 O O . GLN A 1 121 ? 7.703 2.915 -19.182 1.00 63.38 121 GLN A O 1
ATOM 907 N N . LEU A 1 122 ? 7.469 4.072 -17.274 1.00 57.28 122 LEU A N 1
ATOM 908 C CA . LEU A 1 122 ? 7.858 5.366 -17.845 1.00 57.28 122 LEU A CA 1
ATOM 909 C C . LEU A 1 122 ? 9.259 5.326 -18.494 1.00 57.28 122 LEU A C 1
ATOM 911 O O . LEU A 1 122 ? 9.481 5.978 -19.513 1.00 57.28 122 LEU A O 1
ATOM 915 N N . TYR A 1 123 ? 10.188 4.528 -17.947 1.00 53.16 123 TYR A N 1
ATOM 916 C CA . TYR A 1 123 ? 11.524 4.304 -18.527 1.00 53.16 123 TYR A CA 1
ATOM 917 C C . TYR A 1 123 ? 11.544 3.346 -19.731 1.00 53.16 123 TYR A C 1
ATOM 919 O O . TYR A 1 123 ? 12.526 3.345 -20.467 1.00 53.16 123 TYR A O 1
ATOM 927 N N . LEU A 1 124 ? 10.500 2.538 -19.944 1.00 53.44 124 LEU A N 1
ATOM 928 C CA . LEU A 1 124 ? 10.398 1.607 -21.078 1.00 53.44 124 LEU A CA 1
ATOM 929 C C . LEU A 1 124 ? 9.568 2.166 -22.242 1.00 53.44 124 LEU A C 1
ATOM 931 O O . LEU A 1 124 ? 9.725 1.699 -23.366 1.00 53.44 124 LEU A O 1
ATOM 935 N N . GLU A 1 125 ? 8.730 3.174 -21.996 1.00 52.31 125 GLU A N 1
ATOM 936 C CA . GLU A 1 125 ? 7.829 3.741 -23.009 1.00 52.31 125 GLU A CA 1
ATOM 937 C C . GLU A 1 125 ? 8.203 5.172 -23.436 1.00 52.31 125 GLU A C 1
ATOM 939 O O . GLU A 1 125 ? 7.761 5.650 -24.480 1.00 52.31 125 GLU A O 1
ATOM 944 N N . ARG A 1 126 ? 9.060 5.873 -22.675 1.00 54.97 126 ARG A N 1
ATOM 945 C CA . ARG A 1 126 ? 9.419 7.268 -22.970 1.00 54.97 126 ARG A CA 1
ATOM 946 C C . ARG A 1 126 ? 10.888 7.595 -22.713 1.00 54.97 126 ARG A C 1
ATOM 948 O O . ARG A 1 126 ? 11.162 8.533 -21.979 1.00 54.97 126 ARG A O 1
ATOM 955 N N . LEU A 1 127 ? 11.822 6.870 -23.328 1.00 48.56 127 LEU A N 1
ATOM 956 C CA . LEU A 1 127 ? 13.119 7.398 -23.790 1.00 48.56 127 LEU A CA 1
ATOM 957 C C . LEU A 1 127 ? 13.915 6.271 -24.461 1.00 48.56 127 LEU A C 1
ATOM 959 O O . LEU A 1 127 ? 14.074 5.200 -23.891 1.00 48.56 127 LEU A O 1
ATOM 963 N N . VAL A 1 128 ? 14.478 6.590 -25.627 1.00 49.06 128 VAL A N 1
ATOM 964 C CA . VAL A 1 128 ? 15.261 5.741 -26.540 1.00 49.06 128 VAL A CA 1
ATOM 965 C C . VAL A 1 128 ? 14.400 5.029 -27.590 1.00 49.06 128 VAL A C 1
ATOM 967 O O . VAL A 1 128 ? 14.095 3.842 -27.502 1.00 49.06 128 VAL A O 1
ATOM 970 N N . GLU A 1 129 ? 14.097 5.758 -28.673 1.00 57.06 129 GLU A N 1
ATOM 971 C CA . GLU A 1 129 ? 14.094 5.133 -30.000 1.00 57.06 129 GLU A CA 1
ATOM 972 C C . GLU A 1 129 ? 15.349 4.267 -30.101 1.00 57.06 129 GLU A C 1
ATOM 974 O O . GLU A 1 129 ? 16.421 4.759 -29.734 1.00 57.06 129 GLU A O 1
ATOM 979 N N . PRO A 1 130 ? 15.259 3.002 -30.551 1.00 53.84 130 PRO A N 1
ATOM 980 C CA . PRO A 1 130 ? 16.451 2.213 -30.778 1.00 53.84 130 PRO A CA 1
ATOM 981 C C . PRO A 1 130 ? 17.330 3.039 -31.705 1.00 53.84 130 PRO A C 1
ATOM 983 O O . PRO A 1 130 ? 17.002 3.208 -32.882 1.00 53.84 130 PRO A O 1
ATOM 986 N N . ASN A 1 131 ? 18.433 3.580 -31.177 1.00 55.16 131 ASN A N 1
ATOM 987 C CA . ASN A 1 131 ? 19.486 4.020 -32.055 1.00 55.16 131 ASN A CA 1
ATOM 988 C C . ASN A 1 131 ? 19.874 2.729 -32.751 1.00 55.16 131 ASN A C 1
ATOM 990 O O . ASN A 1 131 ? 20.381 1.799 -32.111 1.00 55.16 131 ASN A O 1
ATOM 994 N N . ARG A 1 132 ? 19.487 2.614 -34.026 1.00 57.88 132 ARG A N 1
ATOM 995 C CA . ARG A 1 132 ? 19.977 1.537 -34.872 1.00 57.88 132 ARG A CA 1
ATOM 996 C C . ARG A 1 132 ? 21.476 1.535 -34.616 1.00 57.88 132 ARG A C 1
ATOM 998 O O . ARG 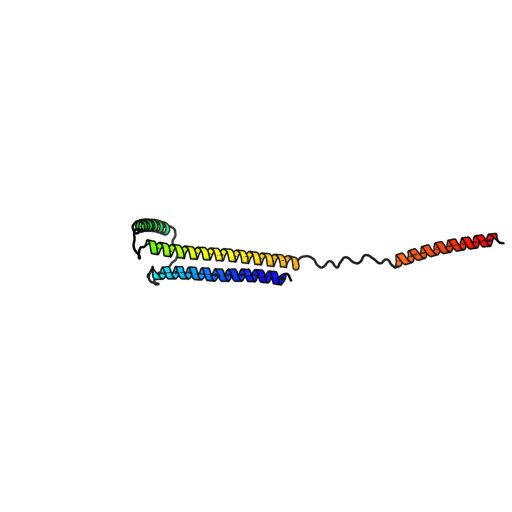A 1 132 ? 22.044 2.626 -34.696 1.00 57.88 132 ARG A O 1
ATOM 1005 N N . PRO A 1 133 ? 22.068 0.401 -34.194 1.00 54.97 133 PRO A N 1
ATOM 1006 C CA . PRO A 1 133 ? 23.485 0.357 -33.887 1.00 54.97 133 PRO A CA 1
ATOM 1007 C C . PRO A 1 133 ? 24.192 1.076 -35.019 1.00 54.97 133 PRO A C 1
ATOM 1009 O O . PRO A 1 133 ? 23.934 0.768 -36.189 1.00 54.97 133 PRO A O 1
ATOM 1012 N N . ASP A 1 134 ? 24.899 2.133 -34.621 1.00 57.34 134 ASP A N 1
ATOM 1013 C CA . ASP A 1 134 ? 25.473 3.128 -35.505 1.00 57.34 134 ASP A CA 1
ATOM 1014 C C . ASP A 1 134 ? 26.128 2.375 -36.658 1.00 57.34 134 ASP A C 1
ATOM 1016 O O . ASP A 1 134 ? 26.923 1.454 -36.444 1.00 57.34 134 ASP A O 1
ATOM 1020 N N . ILE A 1 135 ? 25.603 2.649 -37.850 1.00 56.69 135 ILE A N 1
ATOM 1021 C CA . ILE A 1 135 ? 25.947 2.055 -39.139 1.00 56.69 135 ILE A CA 1
ATOM 1022 C C . ILE A 1 135 ? 27.381 1.537 -39.152 1.00 56.69 135 ILE A C 1
ATOM 1024 O O . ILE A 1 135 ? 28.307 2.266 -38.804 1.00 56.69 135 ILE A O 1
ATOM 1028 N N . ALA A 1 136 ? 27.559 0.297 -39.617 1.00 51.53 136 ALA A N 1
ATOM 1029 C CA . ALA A 1 136 ? 28.870 -0.255 -39.917 1.00 51.53 136 ALA A CA 1
ATOM 1030 C C . ALA A 1 136 ? 29.668 0.769 -40.734 1.00 51.53 136 ALA A C 1
ATOM 1032 O O . ALA A 1 136 ? 29.415 0.999 -41.920 1.00 51.53 136 ALA A O 1
ATOM 1033 N N . ILE A 1 137 ? 30.611 1.424 -40.064 1.00 57.44 137 ILE A N 1
ATOM 1034 C CA . ILE A 1 137 ? 31.642 2.205 -40.712 1.00 57.44 137 ILE A CA 1
ATOM 1035 C C . ILE A 1 137 ? 32.399 1.207 -41.587 1.00 57.44 137 ILE A C 1
ATOM 1037 O O . ILE A 1 137 ? 32.995 0.263 -41.079 1.00 57.44 137 ILE A O 1
ATOM 1041 N N . GLU A 1 138 ? 32.298 1.452 -42.898 1.00 67.25 138 GLU A N 1
ATOM 1042 C CA . GLU A 1 138 ? 32.950 0.812 -44.050 1.00 67.25 138 GLU A CA 1
ATOM 1043 C C . GLU A 1 138 ? 32.130 -0.193 -44.891 1.00 67.25 138 GLU A C 1
ATOM 1045 O O . GLU A 1 138 ? 31.499 -1.110 -44.378 1.00 67.25 138 GLU A O 1
ATOM 1050 N N . PRO A 1 139 ? 32.161 -0.040 -46.240 1.00 57.38 139 PRO A N 1
ATOM 1051 C CA . PRO A 1 139 ? 33.418 -0.313 -46.928 1.00 57.38 139 PRO A CA 1
ATOM 1052 C C . PRO A 1 139 ? 33.712 0.610 -48.120 1.00 57.38 139 PRO A C 1
ATOM 1054 O O . PRO A 1 139 ? 33.054 0.576 -49.160 1.00 57.38 139 PRO A O 1
ATOM 1057 N N . LYS A 1 140 ? 34.809 1.368 -48.040 1.00 64.75 140 LYS A N 1
ATOM 1058 C CA . LYS A 1 140 ? 35.417 2.077 -49.181 1.00 64.75 140 LYS A CA 1
ATOM 1059 C C . LYS A 1 140 ? 36.090 1.086 -50.153 1.00 64.75 140 LYS A C 1
ATOM 1061 O O . LYS A 1 140 ? 37.260 1.255 -50.490 1.00 64.75 140 LYS A O 1
ATOM 1066 N N . ARG A 1 141 ? 35.376 0.051 -50.623 1.00 65.06 141 ARG A N 1
ATOM 1067 C CA . ARG A 1 141 ? 35.936 -1.009 -51.495 1.00 65.06 141 ARG A CA 1
ATOM 1068 C C . ARG A 1 141 ? 36.618 -0.424 -52.729 1.00 65.06 141 ARG A C 1
ATOM 1070 O O . ARG A 1 141 ? 37.714 -0.837 -53.085 1.00 65.06 141 ARG A O 1
ATOM 1077 N N . ILE A 1 142 ? 36.007 0.602 -53.321 1.00 73.12 142 ILE A N 1
ATOM 1078 C CA . ILE A 1 142 ? 36.526 1.265 -54.521 1.00 73.12 142 ILE A CA 1
ATOM 1079 C C . ILE A 1 142 ? 37.840 2.002 -54.235 1.00 73.12 142 ILE A C 1
ATOM 1081 O O . ILE A 1 142 ? 38.733 1.971 -55.074 1.00 73.12 142 ILE A O 1
ATOM 1085 N N . ARG A 1 143 ? 38.008 2.621 -53.055 1.00 77.00 143 ARG A N 1
ATOM 1086 C CA . ARG A 1 143 ? 39.269 3.309 -52.730 1.00 77.00 143 ARG A CA 1
ATOM 1087 C C . ARG A 1 143 ? 40.416 2.314 -52.582 1.00 77.00 143 ARG A C 1
ATOM 1089 O O . ARG A 1 143 ? 41.471 2.580 -53.134 1.00 77.00 143 ARG A O 1
ATOM 1096 N N . GLY A 1 144 ? 40.190 1.169 -51.931 1.00 78.19 144 GLY A N 1
ATOM 1097 C CA . GLY A 1 144 ? 41.194 0.103 -51.812 1.00 78.19 144 GLY A CA 1
ATOM 1098 C C . GLY A 1 144 ? 41.607 -0.485 -53.167 1.00 78.19 144 GLY A C 1
ATOM 1099 O O . GLY A 1 144 ? 42.798 -0.636 -53.446 1.00 78.19 144 GLY A O 1
ATOM 1100 N N . ILE A 1 145 ? 40.627 -0.744 -54.040 1.00 83.75 145 ILE A N 1
ATOM 1101 C CA . ILE A 1 145 ? 40.871 -1.220 -55.410 1.00 83.75 145 ILE A CA 1
ATOM 1102 C C . ILE A 1 145 ? 41.655 -0.171 -56.213 1.00 83.75 145 ILE A C 1
ATOM 1104 O O . ILE A 1 145 ? 42.656 -0.514 -56.836 1.00 83.75 145 ILE A O 1
ATOM 1108 N N . LEU A 1 146 ? 41.263 1.109 -56.154 1.00 86.19 146 LEU A N 1
ATOM 1109 C CA . LEU A 1 146 ? 41.976 2.197 -56.832 1.00 86.19 146 LEU A CA 1
ATOM 1110 C C . LEU A 1 146 ? 43.404 2.371 -56.308 1.00 86.19 146 LEU A C 1
ATOM 1112 O O . LEU A 1 146 ? 44.321 2.529 -57.108 1.00 86.19 146 LEU A O 1
ATOM 1116 N N . THR A 1 147 ? 43.624 2.306 -54.991 1.00 88.19 147 THR A N 1
ATOM 1117 C CA . THR A 1 147 ? 44.975 2.415 -54.423 1.00 88.19 147 THR A CA 1
ATOM 1118 C C . THR A 1 147 ? 45.868 1.260 -54.864 1.00 88.19 147 THR A C 1
ATOM 1120 O O . THR A 1 147 ? 46.999 1.501 -55.277 1.00 88.19 147 THR A O 1
ATOM 1123 N N . ALA A 1 148 ? 45.364 0.021 -54.846 1.00 88.94 148 ALA A N 1
ATOM 1124 C CA . ALA A 1 148 ? 46.129 -1.140 -55.298 1.00 88.94 148 ALA A CA 1
ATOM 1125 C C . ALA A 1 148 ? 46.430 -1.073 -56.806 1.00 88.94 148 ALA A C 1
ATOM 1127 O O . ALA A 1 148 ? 47.542 -1.381 -57.230 1.00 88.94 148 ALA A O 1
ATOM 1128 N N . PHE A 1 149 ? 45.467 -0.610 -57.608 1.00 93.25 149 PHE A N 1
ATOM 1129 C CA . PHE A 1 149 ? 45.625 -0.439 -59.050 1.00 93.25 149 PHE A CA 1
ATOM 1130 C C . PHE A 1 149 ? 46.680 0.620 -59.407 1.00 93.25 149 PHE A C 1
ATOM 1132 O O . PHE A 1 149 ? 47.554 0.361 -60.234 1.00 93.25 149 PHE A O 1
ATOM 1139 N N . ILE A 1 150 ? 46.651 1.787 -58.750 1.00 94.75 150 ILE A N 1
ATOM 1140 C CA . ILE A 1 150 ? 47.634 2.861 -58.974 1.00 94.75 150 ILE A CA 1
ATOM 1141 C C . ILE A 1 150 ? 49.042 2.393 -58.593 1.00 94.75 150 ILE A C 1
ATOM 1143 O O . ILE A 1 150 ? 49.978 2.585 -59.366 1.00 94.75 150 ILE A O 1
ATOM 1147 N N . VAL A 1 151 ? 49.200 1.737 -57.438 1.00 95.50 151 VAL A N 1
ATOM 1148 C CA . VAL A 1 151 ? 50.502 1.194 -57.013 1.00 95.50 151 VAL A CA 1
ATOM 1149 C C . VAL A 1 151 ? 51.013 0.150 -58.012 1.00 95.50 151 VAL A C 1
ATOM 1151 O O . VAL A 1 151 ? 52.184 0.188 -58.387 1.00 95.50 151 VAL A O 1
ATOM 1154 N N . GLY A 1 152 ? 50.139 -0.732 -58.508 1.00 95.50 152 GLY A N 1
ATOM 1155 C CA . GLY A 1 152 ? 50.491 -1.718 -59.532 1.00 95.50 152 GLY A CA 1
ATOM 1156 C C . GLY A 1 152 ? 50.996 -1.089 -60.836 1.00 95.50 152 GLY A C 1
ATOM 1157 O O . GLY A 1 152 ? 52.005 -1.537 -61.377 1.00 95.50 152 GLY A O 1
ATOM 1158 N N . LEU A 1 153 ? 50.353 -0.015 -61.310 1.00 95.50 153 LEU A N 1
ATOM 1159 C CA . LEU A 1 153 ? 50.784 0.708 -62.514 1.00 95.50 153 LEU A CA 1
ATOM 1160 C C . LEU A 1 153 ? 52.158 1.363 -62.354 1.00 95.50 153 LEU A C 1
ATOM 1162 O O . LEU A 1 153 ? 52.965 1.316 -63.282 1.00 95.50 153 LEU A O 1
ATOM 1166 N N . VAL A 1 154 ? 52.444 1.943 -61.186 1.00 95.62 154 VAL A N 1
ATOM 1167 C CA . VAL A 1 154 ? 53.754 2.553 -60.907 1.00 95.62 154 VAL A CA 1
ATOM 1168 C C . VAL A 1 154 ? 54.860 1.497 -60.934 1.00 95.62 154 VAL A C 1
ATOM 1170 O O . VAL A 1 154 ? 55.888 1.704 -61.579 1.00 95.62 154 VAL A O 1
ATOM 1173 N N . VAL A 1 155 ? 54.638 0.347 -60.288 1.00 96.38 155 VAL A N 1
ATOM 1174 C CA . VAL A 1 155 ? 55.602 -0.767 -60.282 1.00 96.38 155 VAL A CA 1
ATOM 1175 C C . VAL A 1 155 ? 55.823 -1.305 -61.693 1.00 96.38 155 VAL A C 1
ATOM 1177 O O . VAL A 1 155 ? 56.967 -1.494 -62.102 1.00 96.38 155 VAL A O 1
ATOM 1180 N N . TRP A 1 156 ? 54.749 -1.506 -62.459 1.00 95.31 156 TRP A N 1
ATOM 1181 C CA . TRP A 1 156 ? 54.840 -1.954 -63.848 1.00 95.31 156 TRP A CA 1
ATOM 1182 C C . TRP A 1 156 ? 55.635 -0.974 -64.721 1.00 95.31 156 TRP A C 1
ATOM 1184 O O . TRP A 1 156 ? 56.526 -1.389 -65.463 1.00 95.31 156 TRP A O 1
ATOM 1194 N N . GLY A 1 157 ? 55.364 0.329 -64.599 1.00 93.75 157 GLY A N 1
ATOM 1195 C CA . GLY A 1 157 ? 56.087 1.377 -65.320 1.00 93.75 157 GLY A CA 1
ATOM 1196 C C . GLY A 1 157 ? 57.582 1.372 -65.004 1.00 93.75 157 GLY A C 1
ATOM 1197 O O . GLY A 1 157 ? 58.403 1.333 -65.922 1.00 93.75 157 GLY A O 1
ATOM 1198 N N . ALA A 1 158 ? 57.944 1.315 -63.721 1.00 94.19 158 ALA A N 1
ATOM 1199 C CA . ALA A 1 158 ? 59.340 1.225 -63.301 1.00 94.19 158 ALA A CA 1
ATOM 1200 C C . ALA A 1 158 ? 60.033 -0.030 -63.861 1.00 94.19 158 ALA A C 1
ATOM 1202 O O . ALA A 1 158 ? 61.145 0.060 -64.381 1.00 94.19 158 ALA A O 1
ATOM 1203 N N . LEU A 1 159 ? 59.363 -1.188 -63.829 1.00 92.56 159 LEU A N 1
ATOM 1204 C CA . LEU A 1 159 ? 59.899 -2.435 -64.379 1.00 92.56 159 LEU A CA 1
ATOM 1205 C C . LEU A 1 159 ? 60.126 -2.341 -65.895 1.00 92.56 159 LEU A C 1
ATOM 1207 O O . LEU A 1 159 ? 61.159 -2.780 -66.399 1.00 92.56 159 LEU A O 1
ATOM 1211 N N . SER A 1 160 ? 59.178 -1.735 -66.617 1.00 91.12 160 SER A N 1
ATOM 1212 C CA . SER A 1 160 ? 59.272 -1.553 -68.067 1.00 91.12 160 SER A CA 1
ATOM 1213 C C . SER A 1 160 ? 60.442 -0.649 -68.464 1.00 91.12 160 SER A C 1
ATOM 1215 O O . SER A 1 160 ? 61.158 -0.968 -69.410 1.00 91.12 160 SER A O 1
ATOM 1217 N N . LEU A 1 161 ? 60.701 0.419 -67.700 1.00 90.69 161 LEU A N 1
ATOM 1218 C CA . LEU A 1 161 ? 61.835 1.318 -67.927 1.00 90.69 161 LEU A CA 1
ATOM 1219 C C . LEU A 1 161 ? 63.174 0.648 -67.614 1.00 90.69 161 LEU A C 1
ATOM 1221 O O . LEU A 1 161 ? 64.137 0.855 -68.346 1.00 90.69 161 LEU A O 1
ATOM 1225 N N . LEU A 1 162 ? 63.248 -0.184 -66.571 1.00 89.56 162 LEU A N 1
ATOM 1226 C CA . LEU A 1 162 ? 64.461 -0.952 -66.269 1.00 89.56 162 LEU A CA 1
ATOM 1227 C C . LEU A 1 162 ? 64.781 -1.965 -67.376 1.00 89.56 162 LEU A C 1
ATOM 1229 O O . LEU A 1 162 ? 65.931 -2.071 -67.794 1.00 89.56 162 LEU A O 1
ATOM 1233 N N . LEU A 1 163 ? 63.771 -2.676 -67.885 1.00 86.00 163 LEU A N 1
ATOM 1234 C CA . LEU A 1 163 ? 63.945 -3.606 -69.005 1.00 86.00 163 LEU A CA 1
ATOM 1235 C C . LEU A 1 163 ? 64.335 -2.884 -70.298 1.00 86.00 163 LEU A C 1
ATOM 1237 O O . LEU A 1 163 ? 65.215 -3.363 -71.012 1.00 86.00 163 LEU A O 1
ATOM 1241 N N . ALA A 1 164 ? 63.712 -1.738 -70.587 1.00 86.25 164 ALA A N 1
ATOM 1242 C CA . ALA A 1 164 ? 64.069 -0.907 -71.733 1.00 86.25 164 ALA A CA 1
ATOM 1243 C C . ALA A 1 164 ? 65.509 -0.392 -71.619 1.00 86.25 164 ALA A C 1
ATOM 1245 O O . ALA A 1 164 ? 66.282 -0.554 -72.555 1.00 86.25 164 ALA A O 1
ATOM 1246 N N . SER A 1 165 ? 65.902 0.111 -70.445 1.00 83.25 165 SER A N 1
ATOM 1247 C CA . SER A 1 165 ? 67.269 0.564 -70.176 1.00 83.25 165 SER A CA 1
ATOM 1248 C C . SER A 1 165 ? 68.292 -0.551 -70.406 1.00 83.25 165 SER A C 1
ATOM 1250 O O . SER A 1 165 ? 69.278 -0.347 -71.107 1.00 83.25 165 SER A O 1
ATOM 1252 N N . VAL A 1 166 ? 68.041 -1.770 -69.914 1.00 82.81 166 VAL A N 1
ATOM 1253 C CA . VAL A 1 166 ? 68.942 -2.915 -70.150 1.00 82.81 166 VAL A CA 1
ATOM 1254 C C . VAL A 1 166 ? 68.982 -3.330 -71.622 1.00 82.81 166 VAL A C 1
ATOM 1256 O O . VAL A 1 166 ? 70.032 -3.750 -72.105 1.00 82.81 166 VAL A O 1
ATOM 1259 N N . ARG A 1 167 ? 67.856 -3.241 -72.337 1.00 76.56 167 ARG A N 1
ATOM 1260 C CA . ARG A 1 167 ? 67.805 -3.558 -73.767 1.00 76.56 167 ARG A CA 1
ATOM 1261 C C . ARG A 1 167 ? 68.569 -2.532 -74.604 1.00 76.56 167 ARG A C 1
ATOM 1263 O O . ARG A 1 167 ? 69.267 -2.936 -75.520 1.00 76.56 167 ARG A O 1
ATOM 1270 N N . GLU A 1 168 ? 68.477 -1.252 -74.266 1.00 73.44 168 GLU A N 1
ATOM 1271 C CA . GLU A 1 168 ? 69.132 -0.168 -75.007 1.00 73.44 168 GLU A CA 1
ATOM 1272 C C . GLU A 1 168 ? 70.648 -0.119 -74.783 1.00 73.44 168 GLU A C 1
ATOM 1274 O O . GLU A 1 168 ? 71.383 0.300 -75.661 1.00 73.44 168 GLU A O 1
ATOM 1279 N N . HIS A 1 169 ? 71.146 -0.643 -73.658 1.00 68.94 169 HIS A N 1
ATOM 1280 C CA . HIS A 1 169 ? 72.589 -0.837 -73.451 1.00 68.94 169 HIS A CA 1
ATOM 1281 C C . HIS A 1 169 ? 73.151 -2.089 -74.155 1.00 68.94 169 HIS A C 1
ATOM 1283 O O . HIS A 1 169 ? 74.321 -2.423 -73.957 1.00 68.94 169 HIS A O 1
ATOM 1289 N N . ARG A 1 170 ? 72.322 -2.839 -74.895 1.00 60.06 170 ARG A N 1
ATOM 1290 C CA . ARG A 1 170 ? 72.704 -4.100 -75.548 1.00 60.06 170 ARG A CA 1
ATOM 1291 C C . ARG A 1 170 ? 72.797 -4.029 -77.075 1.00 60.06 170 ARG A C 1
ATOM 1293 O O . ARG A 1 170 ? 73.268 -5.013 -77.645 1.00 60.06 170 ARG A O 1
ATOM 1300 N N . ASP A 1 171 ? 72.392 -2.915 -77.679 1.00 50.81 171 ASP A N 1
ATOM 1301 C CA . ASP A 1 171 ? 72.670 -2.549 -79.078 1.00 50.81 171 ASP A CA 1
ATOM 1302 C C . ASP A 1 171 ? 73.835 -1.541 -79.125 1.00 50.81 171 ASP A C 1
ATOM 1304 O O . ASP A 1 171 ? 74.632 -1.607 -80.089 1.00 50.81 171 ASP A O 1
#

Mean predicted aligned error: 19.16 Å

Radius of gyration: 45.18 Å; Cα contacts (8 Å, |Δi|>4): 53; chains: 1; bounding box: 107×35×124 Å

InterPro domains:
  IPR050445 Bacterial polysaccharide biosynthesis and export [PTHR32309] (3-167)

pLDDT: mean 70.41, std 15.96, range [38.62, 96.38]

Organism: NCBI:txid2056292

Solvent-accessible surface area (backbone atoms only — not comparable to full-atom values): 9827 Å² total; per-residue (Å²): 120,65,67,60,57,40,51,52,50,33,53,50,29,48,51,48,27,53,55,26,46,52,49,23,51,51,28,46,49,51,41,51,51,52,45,52,75,74,48,87,69,78,93,84,70,83,92,68,80,85,88,82,76,70,67,63,57,56,54,49,51,57,50,50,52,53,50,52,56,53,53,71,72,52,64,83,80,57,102,82,28,64,56,58,56,51,51,52,50,53,49,38,55,47,49,25,52,51,25,49,52,47,24,55,52,27,45,52,50,28,51,4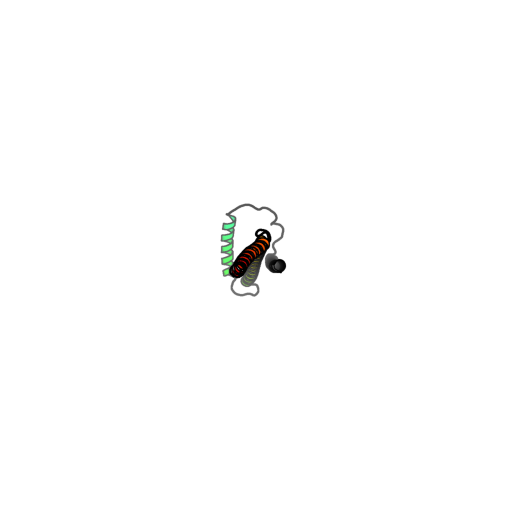9,38,46,53,53,40,53,53,58,46,49,61,73,77,66,68,76,76,80,72,68,75,76,70,79,86,72,80,66,59,67,58,56,52,50,53,53,50,53,54,49,51,54,53,50,52,54,52,52,52,52,53,48,52,56,52,66,76,69,116

Sequence (171 aa):
MNERAAADTVQFAQRQVNAAAEKAKDAAAALAAFRNSHTVFDPDRQSALQLQQVPVLKASIDTLQKQIKVATGGVTGGQDSLSQKATGYARLQLDSQFADKQLASAMAALENARSEAERKQLYLERLVEPNRPDIAIEPKRIRGILTAFIVGLVVWGALSLLLASVREHRD

Foldseek 3Di:
DPLVVLVVQLVVLVVQLVVLVVQLVVLVVVLVVLCCVVDVDDPPPDPDDDDDDDPVVVVVVVVVVVVVVVLVVQPPDDPPTPVVSVVVNVVSVVSNVVSVVSSVVSVVSSVVSVVVSVVVVCVVPPDDDDPPPPDPDDDPVVVVVVVVVVVVVVVVVVVVVVVVVVVVVVD